Protein AF-A0A0Q1B5L3-F1 (afdb_monomer_lite)

Foldseek 3Di:
DLVVLLVVLVVLLVVLVVLLVVLDDPDPVVLVVCPVSVVSSVVSVVSNVVSVVVNVCSVVPPPPPPPPD

Secondary structure (DSSP, 8-state):
-HHHHHHHHHHHHHHHHHHHHHH--SSHHHHHHTTHHHHHHHHHHHHHHHHHHHHHHHHHT-TTSSS--

Sequence (69 aa):
MRRDVIRNKIAEIEESLELIRDNLPDSFDEFQKLGIIKDGIYKRIEYSIENLMDIFYIINSDPGSWNTR

Radius of gyration: 16.9 Å; chains: 1; bounding box: 37×15×52 Å

pLDDT: mean 91.0, std 14.55, range [44.84, 98.75]

Structure (mmCIF, N/CA/C/O backbone):
data_AF-A0A0Q1B5L3-F1
#
_entry.id   AF-A0A0Q1B5L3-F1
#
loop_
_atom_site.group_PDB
_atom_site.id
_atom_site.type_symbol
_atom_site.label_atom_id
_atom_site.label_alt_id
_atom_site.label_comp_id
_atom_site.label_asym_id
_atom_site.label_entity_id
_atom_site.label_seq_id
_atom_site.pdbx_PDB_ins_code
_atom_site.Cartn_x
_atom_site.Cartn_y
_atom_site.Cartn_z
_atom_site.occupancy
_atom_site.B_iso_or_equiv
_atom_site.auth_seq_id
_atom_site.auth_comp_id
_atom_site.auth_asym_id
_atom_site.auth_atom_id
_atom_site.pdbx_PDB_model_num
ATOM 1 N N . MET A 1 1 ? 18.953 -6.033 -15.243 1.00 82.88 1 MET A N 1
ATOM 2 C CA . MET A 1 1 ? 18.773 -4.685 -14.656 1.00 82.88 1 MET 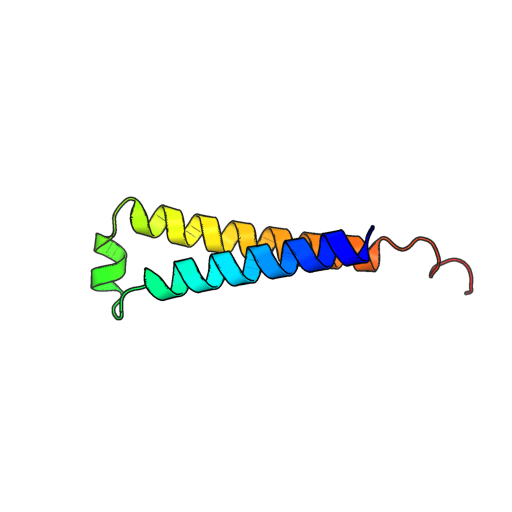A CA 1
ATOM 3 C C . MET A 1 1 ? 17.340 -4.166 -14.788 1.00 82.88 1 MET A C 1
ATOM 5 O O . MET A 1 1 ? 16.618 -4.294 -13.817 1.00 82.88 1 MET A O 1
ATOM 9 N N . ARG A 1 2 ? 16.857 -3.665 -15.947 1.00 87.38 2 ARG A N 1
ATOM 10 C CA . ARG A 1 2 ? 15.459 -3.163 -16.085 1.00 87.38 2 ARG A CA 1
ATOM 11 C C . ARG A 1 2 ? 14.388 -4.189 -15.680 1.00 87.38 2 ARG A C 1
ATOM 13 O O . ARG A 1 2 ? 13.479 -3.862 -14.931 1.00 87.38 2 ARG A O 1
ATOM 20 N N . ARG A 1 3 ? 14.526 -5.441 -16.138 1.00 93.06 3 ARG A N 1
ATOM 21 C CA . ARG A 1 3 ? 13.597 -6.530 -15.777 1.00 93.06 3 ARG A CA 1
ATOM 22 C C . ARG A 1 3 ? 13.598 -6.838 -14.279 1.00 93.06 3 ARG A C 1
ATOM 24 O O . ARG A 1 3 ? 12.555 -7.183 -13.749 1.00 93.06 3 ARG A O 1
ATOM 31 N N . ASP A 1 4 ? 14.741 -6.711 -13.615 1.00 96.31 4 ASP A N 1
ATOM 32 C CA . ASP A 1 4 ? 14.864 -7.010 -12.184 1.00 96.31 4 ASP A CA 1
ATOM 33 C C . ASP A 1 4 ? 14.251 -5.884 -11.350 1.00 96.31 4 ASP A C 1
ATOM 35 O O . ASP A 1 4 ? 13.523 -6.159 -10.408 1.00 96.31 4 ASP A O 1
ATOM 39 N N . VAL A 1 5 ? 14.425 -4.624 -11.773 1.00 95.94 5 VAL A N 1
ATOM 40 C CA . VAL A 1 5 ? 13.719 -3.473 -11.182 1.00 95.94 5 VAL A CA 1
ATOM 41 C C . VAL A 1 5 ? 12.204 -3.638 -11.313 1.00 95.94 5 VAL A C 1
ATOM 43 O O . VAL A 1 5 ? 11.493 -3.456 -10.333 1.00 95.94 5 VAL A O 1
ATOM 46 N N . ILE A 1 6 ? 11.706 -4.027 -12.493 1.00 96.88 6 ILE A N 1
ATOM 47 C CA . ILE A 1 6 ? 10.270 -4.282 -12.693 1.00 96.88 6 ILE A CA 1
ATOM 48 C C . ILE A 1 6 ? 9.783 -5.416 -11.781 1.00 96.88 6 ILE A C 1
ATOM 50 O O . ILE A 1 6 ? 8.749 -5.267 -11.142 1.00 96.88 6 ILE A O 1
ATOM 54 N N . ARG A 1 7 ? 10.521 -6.531 -11.683 1.00 98.00 7 ARG A N 1
ATOM 55 C CA . ARG A 1 7 ? 10.148 -7.649 -10.797 1.00 98.00 7 ARG A CA 1
ATOM 56 C C . ARG A 1 7 ? 10.104 -7.240 -9.329 1.00 98.00 7 ARG A C 1
ATOM 58 O O . ARG A 1 7 ? 9.155 -7.605 -8.650 1.00 98.00 7 ARG A O 1
ATOM 65 N N . ASN A 1 8 ? 11.083 -6.466 -8.865 1.00 98.38 8 ASN A N 1
ATOM 66 C CA . ASN A 1 8 ? 11.097 -5.972 -7.490 1.00 98.38 8 ASN A CA 1
ATOM 67 C C . ASN A 1 8 ? 9.898 -5.056 -7.222 1.00 98.38 8 ASN A C 1
ATOM 69 O O . ASN A 1 8 ? 9.208 -5.247 -6.231 1.00 98.38 8 ASN A O 1
ATOM 73 N N . LYS A 1 9 ? 9.586 -4.133 -8.142 1.00 98.25 9 LYS A N 1
ATOM 74 C CA . LYS A 1 9 ? 8.406 -3.263 -8.021 1.00 98.25 9 LYS A CA 1
ATOM 75 C C . LYS A 1 9 ? 7.093 -4.046 -8.002 1.00 98.25 9 LYS A C 1
ATOM 77 O O . LYS A 1 9 ? 6.186 -3.681 -7.266 1.00 98.25 9 LYS A O 1
ATOM 82 N N . ILE A 1 10 ? 6.985 -5.125 -8.782 1.00 98.56 10 ILE A N 1
ATOM 83 C CA . ILE A 1 10 ? 5.821 -6.025 -8.729 1.00 98.56 10 ILE A CA 1
ATOM 84 C C . ILE A 1 10 ? 5.728 -6.696 -7.354 1.00 98.56 10 ILE A C 1
ATOM 86 O O . ILE A 1 10 ? 4.658 -6.666 -6.758 1.00 98.56 10 ILE A O 1
ATOM 90 N N . ALA A 1 11 ? 6.833 -7.224 -6.822 1.00 98.62 11 ALA A N 1
ATOM 91 C CA . ALA A 1 11 ? 6.847 -7.838 -5.493 1.00 98.62 11 ALA A CA 1
ATOM 92 C C . ALA A 1 11 ? 6.459 -6.838 -4.382 1.00 98.62 11 ALA A C 1
ATOM 94 O O . ALA A 1 11 ? 5.683 -7.173 -3.495 1.00 98.62 11 ALA A O 1
ATOM 95 N N . GLU A 1 12 ? 6.931 -5.590 -4.464 1.00 98.50 12 GLU A N 1
ATOM 96 C CA . GLU A 1 12 ? 6.561 -4.508 -3.536 1.00 98.50 12 GLU A CA 1
ATOM 97 C C . GLU A 1 12 ? 5.062 -4.151 -3.602 1.00 98.50 12 GLU A C 1
ATOM 99 O O . GLU A 1 12 ? 4.448 -3.828 -2.578 1.00 98.50 12 GLU A O 1
ATOM 104 N N . ILE A 1 13 ? 4.463 -4.200 -4.801 1.00 98.75 13 ILE A N 1
ATOM 105 C CA . ILE A 1 13 ? 3.014 -4.035 -4.990 1.00 98.75 13 ILE A CA 1
ATOM 106 C C . ILE A 1 13 ? 2.270 -5.209 -4.350 1.00 98.75 13 ILE A C 1
ATOM 108 O O . ILE A 1 13 ? 1.329 -4.981 -3.596 1.00 98.75 13 ILE A O 1
ATOM 112 N N . GLU A 1 14 ? 2.682 -6.448 -4.625 1.00 98.69 14 GLU A N 1
ATOM 113 C CA . GLU A 1 14 ? 2.046 -7.653 -4.077 1.00 98.69 14 GLU A CA 1
ATOM 114 C C . GLU A 1 14 ? 2.058 -7.647 -2.541 1.00 98.69 14 GLU A C 1
ATOM 116 O O . GLU A 1 14 ? 1.000 -7.799 -1.931 1.00 98.69 14 GLU A O 1
ATOM 121 N N . GLU A 1 15 ? 3.206 -7.354 -1.921 1.00 98.50 15 GLU A N 1
ATOM 122 C CA . GLU A 1 15 ? 3.332 -7.215 -0.463 1.00 98.50 15 GLU A CA 1
ATOM 123 C C . GLU A 1 15 ? 2.408 -6.114 0.083 1.00 98.50 15 GLU A C 1
ATOM 125 O O . GLU A 1 15 ? 1.728 -6.288 1.096 1.00 98.50 15 GLU A O 1
ATOM 130 N N . SER A 1 16 ? 2.344 -4.966 -0.597 1.00 98.38 16 SER A N 1
ATOM 131 C CA . SER A 1 16 ? 1.487 -3.856 -0.172 1.00 98.38 16 SER A CA 1
ATOM 132 C C . SER A 1 16 ? 0.003 -4.219 -0.250 1.00 98.38 16 SER A C 1
ATOM 134 O O . SER A 1 16 ? -0.750 -3.879 0.663 1.00 98.38 16 SER A O 1
ATOM 136 N N . LEU A 1 17 ? -0.419 -4.925 -1.303 1.00 98.38 17 LEU A N 1
ATOM 137 C CA . LEU A 1 17 ? -1.796 -5.389 -1.475 1.00 98.38 17 LEU A CA 1
ATOM 138 C C . LEU A 1 17 ? -2.182 -6.453 -0.443 1.00 98.38 17 LEU A C 1
ATOM 140 O O . LEU A 1 17 ? -3.310 -6.424 0.049 1.00 98.38 17 LEU A O 1
ATOM 144 N N . GLU A 1 18 ? -1.265 -7.354 -0.089 1.00 98.44 18 GLU A N 1
ATOM 145 C CA . GLU A 1 18 ? -1.480 -8.347 0.969 1.00 98.44 18 GLU A CA 1
ATOM 146 C C . GLU A 1 18 ? -1.669 -7.665 2.331 1.00 98.44 18 GLU A C 1
ATOM 148 O O . GLU A 1 18 ? -2.679 -7.887 2.995 1.00 98.44 18 GLU A O 1
ATOM 153 N N . LEU A 1 19 ? -0.802 -6.708 2.681 1.00 97.44 19 LEU A N 1
ATOM 154 C CA . LEU A 1 19 ? -0.946 -5.918 3.909 1.00 97.44 19 LEU A CA 1
ATOM 155 C C . LEU A 1 19 ? -2.252 -5.116 3.951 1.00 97.44 19 LEU A C 1
ATOM 157 O O . LEU A 1 19 ? -2.881 -5.022 5.004 1.00 97.44 19 LEU A O 1
ATOM 161 N N . ILE A 1 20 ? -2.667 -4.523 2.827 1.00 97.50 20 ILE A N 1
ATOM 162 C CA . ILE A 1 20 ? -3.957 -3.829 2.742 1.00 97.50 20 ILE A CA 1
ATOM 163 C C . ILE A 1 20 ? -5.087 -4.817 3.007 1.00 97.50 20 ILE A C 1
ATOM 165 O O . ILE A 1 20 ? -5.952 -4.527 3.827 1.00 97.50 20 ILE A O 1
ATOM 169 N N . ARG A 1 21 ? -5.075 -5.976 2.341 1.00 96.94 21 ARG A N 1
ATOM 170 C CA . ARG A 1 21 ? -6.114 -6.998 2.482 1.00 96.94 21 ARG A CA 1
ATOM 171 C C . ARG A 1 21 ? -6.236 -7.494 3.921 1.00 96.94 21 ARG A C 1
ATOM 173 O O . ARG A 1 21 ? -7.354 -7.620 4.402 1.00 96.94 21 ARG A O 1
ATOM 180 N N . ASP A 1 22 ? -5.116 -7.719 4.598 1.00 96.12 22 ASP A N 1
ATOM 181 C CA . ASP A 1 22 ? -5.092 -8.223 5.975 1.00 96.12 22 ASP A CA 1
ATOM 182 C C . ASP A 1 22 ? -5.575 -7.193 7.008 1.00 96.12 22 ASP A C 1
ATOM 184 O O . ASP A 1 22 ? -5.970 -7.559 8.114 1.00 96.12 22 ASP A O 1
ATOM 188 N N . ASN A 1 23 ? -5.545 -5.901 6.664 1.00 95.38 23 ASN A N 1
ATOM 189 C CA . ASN A 1 23 ? -5.932 -4.805 7.558 1.00 95.38 23 ASN A CA 1
ATOM 190 C C . ASN A 1 23 ? -7.238 -4.107 7.144 1.00 95.38 23 ASN A C 1
ATOM 192 O O . ASN A 1 23 ? -7.691 -3.198 7.846 1.00 95.38 23 ASN A O 1
ATOM 196 N N . LEU A 1 24 ? -7.843 -4.493 6.017 1.00 95.69 24 LEU A N 1
ATOM 197 C CA . LEU A 1 24 ? -9.101 -3.922 5.554 1.00 95.69 24 LEU A CA 1
ATOM 198 C C . LEU A 1 24 ? -10.275 -4.614 6.270 1.00 95.69 24 LEU A C 1
ATOM 200 O O . LEU A 1 24 ? -10.414 -5.830 6.163 1.00 95.69 24 LEU A O 1
ATOM 204 N N . PRO A 1 25 ? -11.131 -3.870 6.985 1.00 95.56 25 PRO A N 1
ATOM 205 C CA . PRO A 1 25 ? -12.277 -4.434 7.676 1.00 95.56 25 PRO A CA 1
ATOM 206 C C . PRO A 1 25 ? -13.450 -4.642 6.713 1.00 95.56 25 PRO A C 1
ATOM 208 O O . PRO A 1 25 ? -13.523 -4.030 5.645 1.00 95.56 25 PRO A O 1
ATOM 211 N N . ASP A 1 26 ? -14.412 -5.460 7.132 1.00 95.19 26 ASP A N 1
ATOM 212 C CA . ASP A 1 26 ? -15.553 -5.863 6.304 1.00 95.19 26 ASP A CA 1
ATOM 213 C C . ASP A 1 26 ? -16.607 -4.754 6.133 1.00 95.19 26 ASP A C 1
ATOM 215 O O . ASP A 1 26 ? -17.495 -4.853 5.281 1.00 95.19 26 ASP A O 1
ATOM 219 N N . SER A 1 27 ? -16.531 -3.684 6.933 1.00 96.81 27 SER A N 1
ATOM 220 C CA . SER A 1 27 ? -17.488 -2.579 6.900 1.00 96.81 27 SER A CA 1
ATOM 221 C C . SER A 1 27 ? -16.831 -1.199 6.875 1.00 96.81 27 SER A C 1
ATOM 223 O O . SER A 1 27 ? -15.773 -0.950 7.457 1.00 96.81 27 SER A O 1
ATOM 225 N N . PHE A 1 28 ? -17.517 -0.252 6.233 1.00 94.69 28 PHE A N 1
ATOM 226 C CA . PHE A 1 28 ? -17.084 1.143 6.195 1.00 94.69 28 PHE A CA 1
ATOM 227 C C . PHE A 1 28 ? -17.043 1.787 7.591 1.00 94.69 28 PHE A C 1
ATOM 229 O O . PHE A 1 28 ? -16.117 2.537 7.893 1.00 94.69 28 PHE A O 1
ATOM 236 N N . ASP A 1 29 ? -18.007 1.474 8.457 1.00 96.81 29 ASP A N 1
ATOM 237 C CA . ASP A 1 29 ? -18.068 2.002 9.825 1.00 96.81 29 ASP A CA 1
ATOM 238 C C . ASP A 1 29 ? -16.858 1.576 10.668 1.00 96.81 29 ASP A C 1
ATOM 240 O O . ASP A 1 29 ? -16.343 2.366 11.463 1.00 96.81 29 ASP A O 1
ATOM 244 N N . GLU A 1 30 ? -16.385 0.339 10.505 1.00 96.44 30 GLU A N 1
ATOM 245 C CA . GLU A 1 30 ? -15.149 -0.135 11.134 1.00 96.44 30 GLU A CA 1
ATOM 246 C C . GLU A 1 30 ? -13.926 0.527 10.506 1.00 96.44 30 GLU A C 1
ATOM 248 O O . GLU A 1 30 ? -13.056 1.012 11.231 1.00 96.44 30 GLU A O 1
ATOM 253 N N . PHE A 1 31 ? -13.903 0.652 9.175 1.00 95.75 31 PHE A N 1
ATOM 254 C CA . PHE A 1 31 ? -12.833 1.346 8.464 1.00 95.75 31 PHE A CA 1
ATOM 255 C C . PHE A 1 31 ? -12.665 2.796 8.942 1.00 95.75 31 PHE A C 1
ATOM 257 O O . PHE A 1 31 ? -11.546 3.254 9.176 1.00 95.75 31 PHE A O 1
ATOM 264 N N . GLN A 1 32 ? -13.761 3.527 9.167 1.00 95.00 32 GLN A N 1
ATOM 265 C CA . GLN A 1 32 ? -13.695 4.902 9.668 1.00 95.00 32 GLN A CA 1
ATOM 266 C C . GLN A 1 32 ? -13.027 5.007 11.047 1.00 95.00 32 GLN A C 1
ATOM 268 O O . GLN A 1 32 ? -12.343 6.003 11.319 1.00 95.00 32 GLN A O 1
ATOM 273 N N . LYS A 1 33 ? -13.190 3.981 11.891 1.00 96.50 33 LYS A N 1
ATOM 274 C CA . LYS A 1 33 ? -12.682 3.923 13.270 1.00 96.50 33 LYS A CA 1
ATOM 275 C C . LYS A 1 33 ? -11.211 3.508 13.371 1.00 96.50 33 LYS A C 1
ATOM 277 O O . LYS A 1 33 ? -10.634 3.647 14.444 1.00 96.50 33 LYS A O 1
ATOM 282 N N . LEU A 1 34 ? -10.582 3.070 12.278 1.00 94.69 34 LEU A N 1
ATOM 283 C CA . LEU A 1 34 ? -9.200 2.566 12.257 1.00 94.69 34 LEU A CA 1
ATOM 284 C C . LEU A 1 34 ? -8.110 3.598 12.609 1.00 94.69 34 LEU A C 1
ATOM 286 O O . LEU A 1 34 ? -6.954 3.221 12.806 1.00 94.69 34 LEU A O 1
ATOM 290 N N . GLY A 1 35 ? -8.437 4.892 12.698 1.00 94.25 35 GLY A N 1
ATOM 291 C CA . GLY A 1 35 ? -7.459 5.928 13.050 1.00 94.25 35 GLY A CA 1
ATOM 292 C C . GLY A 1 35 ? -6.242 5.893 12.120 1.00 94.25 35 GLY A C 1
ATOM 293 O O . GLY A 1 35 ? -6.414 5.874 10.910 1.00 94.25 35 GLY A O 1
ATOM 294 N N . ILE A 1 36 ? -5.032 5.824 12.681 1.00 94.31 36 ILE A N 1
ATOM 295 C CA . ILE A 1 36 ? -3.758 5.803 11.930 1.00 94.31 36 ILE A CA 1
ATOM 296 C C . ILE A 1 36 ? -3.634 4.580 11.002 1.00 94.31 36 ILE A C 1
ATOM 298 O O . ILE A 1 36 ? -2.954 4.648 9.980 1.00 94.31 36 ILE A O 1
ATOM 302 N N . ILE A 1 37 ? -4.302 3.459 11.304 1.00 94.38 37 ILE A N 1
ATOM 303 C CA . ILE A 1 37 ? -4.215 2.248 10.470 1.00 94.38 37 ILE A CA 1
ATOM 304 C C . ILE A 1 37 ? -4.759 2.526 9.061 1.00 94.38 37 ILE A C 1
ATOM 306 O O . ILE A 1 37 ? -4.143 2.113 8.077 1.00 94.38 37 ILE A O 1
ATOM 310 N N . LYS A 1 38 ? -5.855 3.294 8.934 1.00 95.81 38 LYS A N 1
ATOM 311 C CA . LYS A 1 38 ? -6.403 3.652 7.614 1.00 95.81 38 LYS A CA 1
ATOM 312 C C . LYS A 1 38 ? -5.446 4.533 6.812 1.00 95.81 38 LYS A C 1
ATOM 314 O O . LYS A 1 38 ? -5.383 4.398 5.596 1.00 95.81 38 LYS A O 1
ATOM 319 N N . ASP A 1 39 ? -4.667 5.380 7.483 1.00 96.50 39 ASP A N 1
ATOM 320 C CA . ASP A 1 39 ? -3.657 6.216 6.831 1.00 96.50 39 ASP A CA 1
ATOM 321 C C . ASP A 1 39 ? -2.540 5.335 6.249 1.00 96.50 39 ASP A C 1
ATOM 323 O O . ASP A 1 39 ? -2.091 5.557 5.125 1.00 96.50 39 ASP A O 1
ATOM 327 N N . GLY A 1 40 ? -2.160 4.268 6.963 1.00 96.88 40 GLY A N 1
ATOM 328 C CA . GLY A 1 40 ? -1.258 3.232 6.456 1.00 96.88 40 GLY A CA 1
ATOM 329 C C . GLY A 1 40 ? -1.811 2.505 5.226 1.00 96.88 40 GLY A C 1
ATOM 330 O O . GLY A 1 40 ? -1.083 2.324 4.249 1.00 96.88 40 GLY A O 1
ATOM 331 N N . ILE A 1 41 ? -3.102 2.151 5.233 1.00 97.50 41 ILE A N 1
ATOM 332 C CA . ILE A 1 41 ? -3.789 1.543 4.079 1.00 97.50 41 ILE A CA 1
ATOM 333 C C . ILE A 1 41 ? -3.746 2.487 2.873 1.00 97.50 41 ILE A C 1
ATOM 335 O O . ILE A 1 41 ? -3.304 2.085 1.796 1.00 97.50 41 ILE A O 1
ATOM 339 N N . TYR A 1 42 ? -4.131 3.756 3.049 1.00 97.38 42 TYR A N 1
ATOM 340 C CA . TYR A 1 42 ? -4.064 4.750 1.976 1.00 97.38 42 TYR A CA 1
ATOM 341 C C . TYR A 1 42 ? -2.643 4.914 1.439 1.00 97.38 42 TYR A C 1
ATOM 343 O O . TYR A 1 42 ? -2.453 4.934 0.222 1.00 97.38 42 TYR A O 1
ATOM 351 N N . LYS A 1 43 ? -1.635 4.957 2.320 1.00 98.19 43 LYS A N 1
ATOM 352 C CA . LYS A 1 43 ? -0.241 5.115 1.89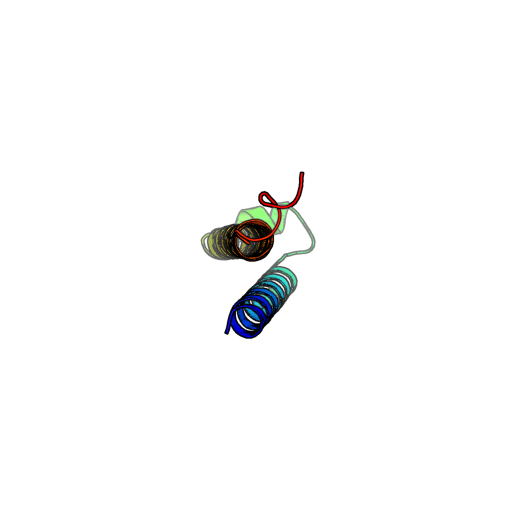7 1.00 98.19 43 LYS A CA 1
ATOM 353 C C . LYS A 1 43 ? 0.273 3.914 1.102 1.00 98.19 43 LYS A C 1
ATOM 355 O O . LYS A 1 43 ? 1.015 4.088 0.139 1.00 98.19 43 LYS A O 1
ATOM 360 N N . ARG A 1 44 ? -0.129 2.695 1.471 1.00 98.25 44 ARG A N 1
ATOM 361 C CA . ARG A 1 44 ? 0.219 1.471 0.730 1.00 98.25 44 ARG A CA 1
ATOM 362 C C . ARG A 1 44 ? -0.463 1.412 -0.638 1.00 98.25 44 ARG A C 1
ATOM 364 O O . ARG A 1 44 ? 0.162 0.959 -1.598 1.00 98.25 44 ARG A O 1
ATOM 371 N N . ILE A 1 45 ? -1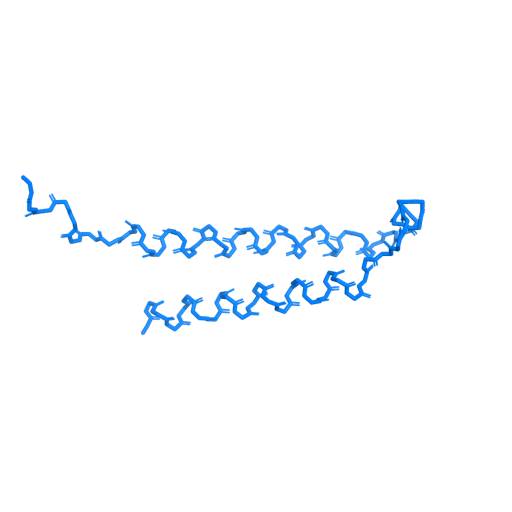.697 1.910 -0.752 1.00 98.38 45 ILE A N 1
ATOM 372 C CA . ILE A 1 45 ? -2.390 2.046 -2.044 1.00 98.38 45 ILE A CA 1
ATOM 373 C C . ILE A 1 45 ? -1.648 3.048 -2.932 1.00 98.38 45 ILE A C 1
ATOM 375 O O . ILE A 1 45 ? -1.335 2.726 -4.075 1.00 98.38 45 ILE A O 1
ATOM 379 N N . GLU A 1 46 ? -1.330 4.233 -2.402 1.00 98.69 46 GLU A N 1
ATOM 380 C CA . GLU A 1 46 ? -0.561 5.26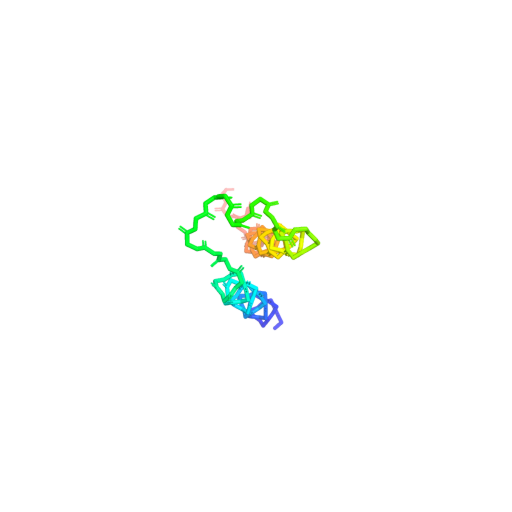4 -3.111 1.00 98.69 46 GLU A CA 1
ATOM 381 C C . GLU A 1 46 ? 0.768 4.699 -3.630 1.00 98.69 46 GLU A C 1
ATOM 383 O O . GLU A 1 46 ? 1.026 4.747 -4.829 1.00 98.69 46 GLU A O 1
ATOM 388 N N . TYR A 1 47 ? 1.549 4.061 -2.755 1.00 98.56 47 TYR A N 1
ATOM 389 C CA . TYR A 1 47 ? 2.827 3.443 -3.110 1.00 98.56 47 TYR A CA 1
ATOM 390 C C . TYR A 1 47 ? 2.691 2.367 -4.200 1.00 98.56 47 TYR A C 1
ATOM 392 O O . TYR A 1 47 ? 3.510 2.288 -5.116 1.00 98.56 47 TYR A O 1
ATOM 400 N N . SER A 1 48 ? 1.626 1.561 -4.150 1.00 98.75 48 SER A N 1
ATOM 401 C CA . SER A 1 48 ? 1.357 0.544 -5.174 1.00 98.75 48 SER A CA 1
ATOM 402 C C . SER A 1 48 ? 1.072 1.173 -6.542 1.00 98.75 48 SER A C 1
ATOM 404 O O . SER A 1 48 ? 1.550 0.686 -7.568 1.00 98.75 48 SER A O 1
ATOM 406 N N . ILE A 1 49 ? 0.317 2.276 -6.565 1.00 98.69 49 ILE A N 1
ATOM 407 C CA . ILE A 1 49 ? 0.015 3.027 -7.789 1.00 98.69 49 ILE A CA 1
ATOM 408 C C . ILE A 1 49 ? 1.285 3.686 -8.341 1.00 98.69 49 ILE A C 1
ATOM 410 O O . ILE A 1 49 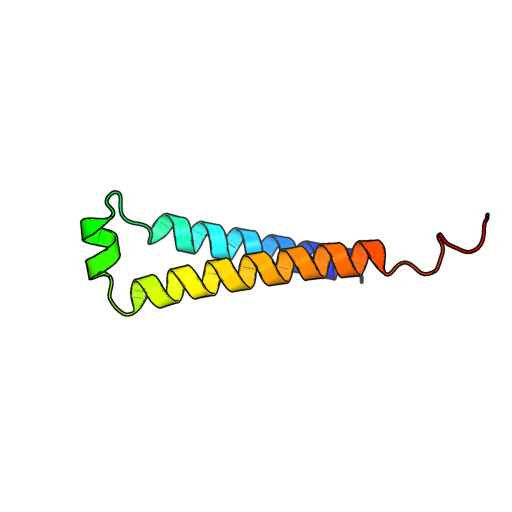? 1.533 3.603 -9.543 1.00 98.69 49 ILE A O 1
ATOM 414 N N . GLU A 1 50 ? 2.116 4.292 -7.492 1.00 98.62 50 GLU A N 1
ATOM 415 C CA . GLU A 1 50 ? 3.404 4.873 -7.895 1.00 98.62 50 GLU A CA 1
ATOM 416 C C . GLU A 1 50 ? 4.321 3.819 -8.529 1.00 98.62 50 GLU A C 1
ATOM 418 O O . GLU A 1 50 ? 4.832 4.022 -9.631 1.0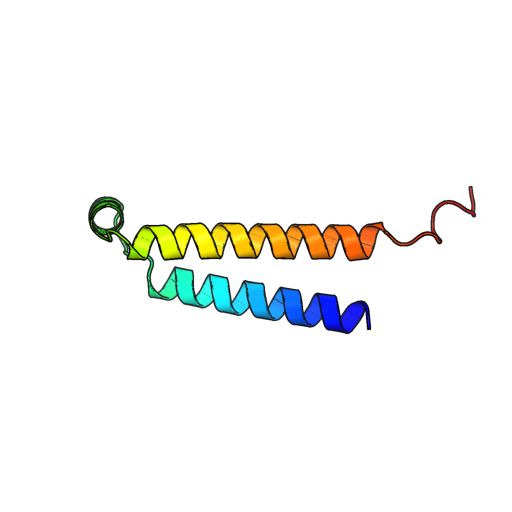0 98.62 50 GLU A O 1
ATOM 423 N N . ASN A 1 51 ? 4.457 2.646 -7.902 1.00 98.50 51 ASN A N 1
ATOM 424 C CA . ASN A 1 51 ? 5.253 1.548 -8.451 1.00 98.50 51 ASN A CA 1
ATOM 425 C C . ASN A 1 51 ? 4.708 1.033 -9.793 1.00 98.50 51 ASN A C 1
ATOM 427 O O . ASN A 1 51 ? 5.492 0.709 -10.690 1.00 98.50 51 ASN A O 1
ATOM 431 N N . LEU A 1 52 ? 3.384 0.994 -9.969 1.00 98.50 52 LEU A N 1
ATOM 432 C CA . LEU A 1 52 ? 2.765 0.643 -11.248 1.00 98.50 52 LEU A CA 1
ATOM 433 C C . LEU A 1 52 ? 3.109 1.671 -12.337 1.00 98.50 52 LEU A C 1
ATOM 435 O O . LEU A 1 52 ? 3.487 1.298 -13.452 1.00 98.50 52 LEU A O 1
ATOM 439 N N . MET A 1 53 ? 3.026 2.962 -12.010 1.00 98.06 53 MET A N 1
ATOM 440 C CA . MET A 1 53 ? 3.381 4.047 -12.927 1.00 98.06 53 MET A CA 1
ATOM 441 C C . MET A 1 53 ? 4.868 4.021 -13.293 1.00 98.06 53 MET A C 1
ATOM 443 O O . MET A 1 53 ? 5.211 4.189 -14.464 1.00 98.06 53 MET A O 1
ATOM 447 N N . ASP A 1 54 ? 5.747 3.726 -12.337 1.00 96.62 54 ASP A N 1
ATOM 448 C CA . ASP A 1 54 ? 7.178 3.545 -12.583 1.00 96.62 54 ASP A CA 1
ATOM 449 C C . ASP A 1 54 ? 7.455 2.384 -13.543 1.00 96.62 54 ASP A C 1
ATOM 451 O O . ASP A 1 54 ? 8.303 2.499 -14.429 1.00 96.62 54 ASP A O 1
ATOM 455 N N . ILE A 1 55 ? 6.735 1.265 -13.411 1.00 96.44 55 ILE A N 1
ATOM 456 C CA . ILE A 1 55 ? 6.843 0.139 -14.347 1.00 96.44 55 ILE A CA 1
ATOM 457 C C . ILE A 1 55 ? 6.455 0.592 -15.759 1.00 96.44 55 ILE A C 1
ATOM 459 O O . ILE A 1 55 ? 7.205 0.336 -16.706 1.00 96.44 55 ILE A O 1
ATOM 463 N N . PHE A 1 56 ? 5.333 1.305 -15.913 1.00 95.75 56 PHE A N 1
ATOM 464 C CA . PHE A 1 56 ? 4.930 1.858 -17.210 1.00 95.75 56 PHE A CA 1
ATOM 465 C C . PHE A 1 56 ? 5.974 2.819 -17.765 1.00 95.75 56 PHE A C 1
ATOM 467 O O . PHE A 1 56 ? 6.292 2.754 -18.952 1.00 95.75 56 PHE A O 1
ATOM 474 N N . TYR A 1 57 ? 6.554 3.669 -16.922 1.00 94.50 57 TYR A N 1
ATOM 475 C CA . TYR A 1 57 ? 7.628 4.554 -17.335 1.00 94.50 57 TYR A CA 1
ATOM 476 C C . TYR A 1 57 ? 8.848 3.764 -17.815 1.00 94.50 57 TYR A C 1
ATOM 478 O O . TYR A 1 57 ? 9.347 4.039 -18.902 1.00 94.50 57 TYR A O 1
ATOM 486 N N . ILE A 1 58 ? 9.311 2.749 -17.079 1.00 92.75 58 ILE A N 1
ATOM 487 C CA . ILE A 1 58 ? 10.474 1.927 -17.458 1.00 92.75 58 ILE A CA 1
ATOM 488 C C . ILE A 1 58 ? 10.247 1.218 -18.799 1.00 92.75 58 ILE A C 1
ATOM 490 O O . ILE A 1 58 ? 11.180 1.135 -19.600 1.00 92.75 58 ILE A O 1
ATOM 494 N N . ILE A 1 59 ? 9.034 0.712 -19.035 1.00 91.88 59 ILE A N 1
ATOM 495 C CA . ILE A 1 59 ? 8.656 0.042 -20.286 1.00 91.88 59 ILE A CA 1
ATOM 496 C C . ILE A 1 59 ? 8.611 1.042 -21.449 1.00 91.88 59 ILE A C 1
ATOM 498 O O . ILE A 1 59 ? 9.147 0.759 -22.517 1.00 91.88 59 ILE A O 1
ATOM 502 N N . ASN A 1 60 ? 8.006 2.214 -21.242 1.00 89.12 60 ASN A N 1
ATOM 503 C CA . ASN A 1 60 ? 7.778 3.205 -22.299 1.00 89.12 60 ASN A CA 1
ATOM 504 C C . ASN A 1 60 ? 8.987 4.104 -22.583 1.00 89.12 60 ASN A C 1
ATOM 506 O O . ASN A 1 60 ? 9.089 4.671 -23.666 1.00 89.12 60 ASN A O 1
ATOM 510 N N . SER A 1 61 ? 9.926 4.228 -21.647 1.00 84.38 61 SER A N 1
ATOM 511 C CA . SER A 1 61 ? 11.167 4.993 -21.822 1.00 84.38 61 SER A CA 1
ATOM 512 C C . SER A 1 61 ? 12.234 4.213 -22.602 1.00 84.38 61 SER A C 1
ATOM 514 O O . SER A 1 61 ? 13.431 4.419 -22.397 1.00 84.38 61 SER A O 1
ATOM 516 N N . ASP A 1 62 ? 11.838 3.282 -23.477 1.00 63.16 62 ASP A N 1
ATOM 517 C CA . ASP A 1 62 ? 12.749 2.639 -24.419 1.00 63.16 62 ASP A CA 1
ATOM 518 C C . ASP A 1 62 ? 13.021 3.567 -25.623 1.00 63.16 62 ASP A C 1
ATOM 520 O O . ASP A 1 62 ? 12.114 3.805 -26.424 1.00 63.16 62 ASP A O 1
ATOM 524 N N . PRO A 1 63 ? 14.246 4.106 -25.796 1.00 56.56 63 PRO A N 1
ATOM 525 C CA . PRO A 1 63 ? 14.553 5.054 -26.874 1.00 56.56 63 PRO A CA 1
ATOM 526 C C . PRO A 1 63 ? 14.581 4.417 -28.277 1.00 56.56 63 PRO A C 1
ATOM 528 O O . PRO A 1 63 ? 14.762 5.123 -29.266 1.00 56.56 63 PRO A O 1
ATOM 531 N N . GLY A 1 64 ? 14.445 3.090 -28.387 1.00 55.91 64 GLY A N 1
ATOM 532 C CA . GLY A 1 64 ? 14.636 2.336 -29.631 1.00 55.91 64 GLY A CA 1
ATOM 533 C C . GLY A 1 64 ? 13.429 2.244 -30.573 1.00 55.91 64 GLY A C 1
ATOM 534 O O . GLY A 1 64 ? 13.580 1.735 -31.680 1.00 55.91 64 GLY A O 1
ATOM 535 N N . SER A 1 65 ? 12.243 2.719 -30.185 1.00 52.09 65 SER A N 1
ATOM 536 C CA . SER A 1 65 ? 11.011 2.549 -30.981 1.00 52.09 65 SER A CA 1
ATOM 537 C C . SER A 1 65 ? 10.670 3.725 -31.906 1.00 52.09 65 SER A C 1
ATOM 539 O O . SER A 1 65 ? 9.838 3.576 -32.799 1.00 52.09 65 SER A O 1
ATOM 541 N N . TRP A 1 66 ? 11.339 4.873 -31.753 1.00 48.56 66 TRP A N 1
ATOM 542 C CA . TRP A 1 66 ? 11.097 6.071 -32.573 1.00 48.56 66 TRP A CA 1
ATOM 543 C C . TRP A 1 66 ? 12.030 6.209 -33.790 1.00 48.56 66 TRP A C 1
ATOM 545 O O . TRP A 1 66 ? 11.850 7.131 -34.574 1.00 48.56 66 TRP A O 1
ATOM 555 N N . ASN A 1 67 ? 12.992 5.296 -33.990 1.00 48.03 67 ASN A N 1
ATOM 556 C CA . ASN A 1 67 ? 13.999 5.376 -35.066 1.00 48.03 67 ASN A CA 1
ATOM 557 C C . ASN A 1 67 ? 13.766 4.412 -36.252 1.00 48.03 67 ASN A C 1
ATOM 559 O O . ASN A 1 67 ? 14.692 4.120 -37.004 1.00 48.03 67 ASN A O 1
ATOM 563 N N . THR A 1 68 ? 12.543 3.903 -36.437 1.00 47.47 68 THR A N 1
ATOM 564 C CA . THR A 1 68 ? 12.173 3.071 -37.608 1.00 47.47 68 THR A CA 1
ATOM 565 C C . THR A 1 68 ? 10.825 3.445 -38.238 1.00 47.47 68 THR A C 1
ATOM 567 O O . THR A 1 68 ? 10.138 2.589 -38.794 1.00 47.47 68 THR A O 1
ATOM 570 N N . ARG A 1 69 ? 10.435 4.723 -38.194 1.00 44.84 69 ARG A N 1
ATOM 571 C CA . ARG A 1 69 ? 9.344 5.240 -39.033 1.00 44.84 69 ARG A CA 1
ATOM 572 C C . ARG A 1 69 ? 9.819 6.388 -39.899 1.00 44.84 69 ARG A C 1
ATOM 574 O O . ARG A 1 69 ? 10.543 7.246 -39.354 1.00 44.84 69 ARG A O 1
#

Organism: NCBI:txid507754